Protein AF-A0A5W9ERM5-F1 (afdb_monomer_lite)

pLDDT: mean 88.06, std 10.08, range [50.84, 97.5]

Structure (mmCIF, N/CA/C/O backbone):
data_AF-A0A5W9ERM5-F1
#
_entry.id   AF-A0A5W9ERM5-F1
#
loop_
_atom_site.group_PDB
_atom_site.id
_atom_site.type_symbol
_atom_site.label_atom_id
_atom_site.label_alt_id
_atom_site.label_comp_id
_atom_site.label_asym_id
_atom_site.label_entity_id
_atom_site.label_seq_id
_atom_site.pdbx_PDB_ins_code
_atom_site.Cartn_x
_atom_site.Cartn_y
_atom_site.Cartn_z
_atom_site.occupancy
_atom_site.B_iso_or_equiv
_atom_site.auth_seq_id
_atom_site.auth_comp_id
_atom_site.auth_asym_id
_atom_site.auth_atom_id
_atom_site.pdbx_PDB_model_num
ATOM 1 N N . GLU A 1 1 ? -5.714 2.388 -15.417 1.00 50.84 1 GLU A N 1
ATOM 2 C CA . GLU A 1 1 ? -6.725 2.813 -14.422 1.00 50.84 1 GLU A CA 1
ATOM 3 C C . GLU A 1 1 ? -6.276 4.170 -13.893 1.00 50.84 1 GLU A C 1
ATOM 5 O O . GLU A 1 1 ? -5.077 4.340 -13.741 1.00 50.84 1 GLU A O 1
ATOM 10 N N . THR A 1 2 ? -7.149 5.173 -13.781 1.00 57.91 2 THR A N 1
ATOM 11 C CA . THR A 1 2 ? -6.721 6.543 -13.434 1.00 57.91 2 THR A CA 1
ATOM 12 C C . THR A 1 2 ? -6.504 6.687 -11.927 1.00 57.91 2 THR A C 1
ATOM 14 O O . THR A 1 2 ? -7.293 6.157 -11.145 1.00 57.91 2 THR A O 1
ATOM 17 N N . ASP A 1 3 ? -5.499 7.465 -11.511 1.00 63.19 3 ASP A N 1
ATOM 18 C CA . ASP A 1 3 ? -5.193 7.727 -10.091 1.00 63.19 3 ASP A CA 1
ATOM 19 C C . ASP A 1 3 ? -6.417 8.200 -9.290 1.00 63.19 3 ASP A C 1
ATOM 21 O O . ASP A 1 3 ? -6.598 7.829 -8.134 1.00 63.19 3 ASP A O 1
ATOM 25 N N . ALA A 1 4 ? -7.311 8.967 -9.922 1.00 65.50 4 ALA A N 1
ATOM 26 C CA . ALA A 1 4 ? -8.545 9.451 -9.305 1.00 65.50 4 ALA A CA 1
ATOM 27 C C . ALA A 1 4 ? -9.561 8.331 -9.008 1.00 65.50 4 ALA A C 1
ATOM 29 O O . ALA A 1 4 ? -10.253 8.381 -7.991 1.00 65.50 4 ALA A O 1
ATOM 30 N N . ALA A 1 5 ? -9.657 7.315 -9.873 1.00 67.19 5 ALA A N 1
ATOM 31 C CA . ALA A 1 5 ? -10.534 6.169 -9.640 1.00 67.19 5 ALA A CA 1
ATOM 32 C C . ALA A 1 5 ? -9.998 5.291 -8.501 1.00 67.19 5 ALA A C 1
ATOM 34 O O . ALA A 1 5 ? -10.770 4.804 -7.678 1.00 67.19 5 ALA A O 1
ATOM 35 N N . GLU A 1 6 ? -8.678 5.145 -8.412 1.00 70.19 6 GLU A N 1
ATOM 36 C CA . GLU A 1 6 ? -8.023 4.384 -7.349 1.00 70.19 6 GLU A CA 1
ATOM 37 C C . GLU A 1 6 ? -8.096 5.110 -5.994 1.00 70.19 6 GLU A C 1
ATOM 39 O O . GLU A 1 6 ? -8.390 4.497 -4.968 1.00 70.19 6 GLU A O 1
ATOM 44 N N . GLN A 1 7 ? -7.945 6.439 -5.988 1.00 65.94 7 GLN A N 1
ATOM 45 C CA . GLN A 1 7 ? -8.172 7.273 -4.803 1.00 65.94 7 GLN A CA 1
ATOM 46 C C . GLN A 1 7 ? -9.620 7.206 -4.311 1.00 65.94 7 GLN A C 1
ATOM 48 O O . GLN A 1 7 ? -9.848 7.163 -3.104 1.00 65.94 7 GLN A O 1
ATOM 53 N N . ALA A 1 8 ? -10.599 7.166 -5.219 1.00 72.25 8 ALA A N 1
ATOM 54 C CA . ALA A 1 8 ? -12.005 7.034 -4.845 1.00 72.25 8 ALA A CA 1
ATOM 55 C C . ALA A 1 8 ? -12.299 5.690 -4.158 1.00 72.25 8 ALA A C 1
ATOM 57 O O . ALA A 1 8 ? -13.092 5.653 -3.224 1.00 72.25 8 ALA A O 1
ATOM 58 N N . LYS A 1 9 ? -11.626 4.602 -4.558 1.00 71.56 9 LYS A N 1
ATOM 59 C CA . LYS A 1 9 ? -11.748 3.302 -3.876 1.00 71.56 9 LYS A CA 1
ATOM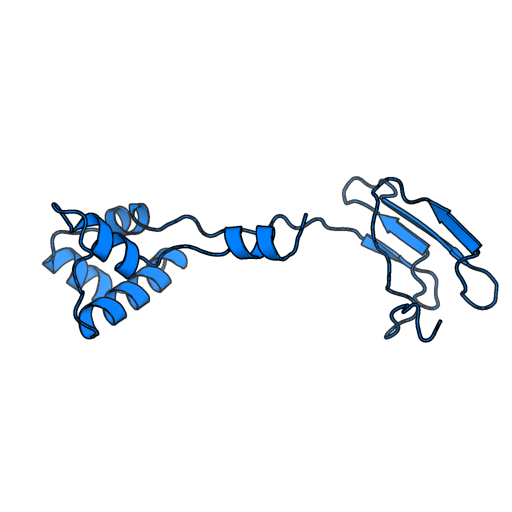 60 C C . LYS A 1 9 ? -11.157 3.318 -2.469 1.00 71.56 9 LYS A C 1
ATOM 62 O O . LYS A 1 9 ? -11.634 2.584 -1.616 1.00 71.56 9 LYS A O 1
ATOM 67 N N . ALA A 1 10 ? -10.133 4.137 -2.223 1.00 71.38 10 ALA A N 1
ATOM 68 C CA . ALA A 1 10 ? -9.503 4.260 -0.909 1.00 71.38 10 ALA A CA 1
ATOM 69 C C . ALA A 1 10 ? -10.357 5.033 0.115 1.00 71.38 10 ALA A C 1
ATOM 71 O O . ALA A 1 10 ? -10.103 4.939 1.320 1.00 71.38 10 ALA A O 1
ATOM 72 N N . GLN A 1 11 ? -11.365 5.782 -0.343 1.00 76.06 11 GLN A N 1
ATOM 73 C CA . GLN A 1 11 ? -12.293 6.486 0.536 1.00 76.06 11 GLN A CA 1
ATOM 74 C C . GLN A 1 11 ? -13.265 5.492 1.177 1.00 76.06 11 GLN A C 1
ATOM 76 O O . GLN A 1 11 ? -13.977 4.765 0.489 1.00 76.06 11 GLN A O 1
ATOM 81 N N . HIS A 1 12 ? -13.303 5.488 2.504 1.00 83.81 12 HIS A N 1
ATOM 82 C CA . HIS A 1 12 ? -14.271 4.753 3.308 1.00 83.81 12 HIS A CA 1
ATOM 83 C C . HIS A 1 12 ? -14.765 5.667 4.426 1.00 83.81 12 HIS A C 1
ATOM 85 O O . HIS A 1 12 ? -14.031 6.548 4.881 1.00 83.81 12 HIS A O 1
ATOM 91 N N . ARG A 1 13 ? -16.016 5.476 4.840 1.00 89.06 13 ARG A N 1
ATOM 92 C CA . ARG A 1 13 ? -16.608 6.205 5.962 1.00 89.06 13 ARG A CA 1
ATOM 93 C C . ARG A 1 13 ? -16.073 5.643 7.272 1.00 89.06 13 ARG A C 1
ATOM 95 O O . ARG A 1 13 ? -15.955 4.424 7.426 1.00 89.06 13 ARG A O 1
ATOM 102 N N . SER A 1 14 ? -15.801 6.526 8.225 1.00 91.25 14 SER A N 1
ATOM 103 C CA . SER A 1 14 ? -15.452 6.118 9.583 1.00 91.25 14 SER A CA 1
ATOM 104 C C . SER A 1 14 ? -16.647 5.479 10.291 1.00 91.25 14 SER A C 1
ATOM 106 O O . SER A 1 14 ? -17.813 5.658 9.916 1.00 91.25 14 SER A O 1
ATOM 108 N N . LEU A 1 15 ? -16.371 4.754 11.372 1.00 91.50 15 LEU A N 1
ATOM 109 C CA . LEU A 1 15 ? -17.393 4.171 12.233 1.00 91.50 15 LEU A CA 1
ATOM 110 C C . LEU A 1 15 ? -18.353 5.245 12.772 1.00 91.50 15 LEU A C 1
ATOM 112 O O . LEU A 1 15 ? -19.563 5.026 12.819 1.00 91.50 15 LEU A O 1
ATOM 116 N N . ALA A 1 16 ? -17.832 6.420 13.138 1.00 92.25 16 ALA A N 1
ATOM 117 C CA . ALA A 1 16 ? -18.646 7.543 13.599 1.00 92.25 16 ALA A CA 1
ATOM 118 C C . ALA A 1 16 ? -19.555 8.091 12.492 1.00 92.25 16 ALA A C 1
ATOM 120 O O . ALA A 1 16 ? -20.742 8.324 12.723 1.00 92.25 16 ALA A O 1
ATOM 121 N N . GLU A 1 17 ? -19.026 8.251 11.280 1.00 90.25 17 GLU A N 1
ATOM 122 C CA . GLU A 1 17 ? -19.800 8.711 10.128 1.00 90.25 17 GLU A CA 1
ATOM 123 C C . GLU A 1 17 ? -20.912 7.726 9.772 1.00 90.25 17 GLU A C 1
ATOM 125 O O . GLU A 1 17 ? -22.055 8.140 9.561 1.00 90.25 17 GLU A O 1
ATOM 130 N N . LYS A 1 18 ? -20.618 6.423 9.777 1.00 90.50 18 LYS A N 1
ATOM 131 C CA . LYS A 1 18 ? -21.613 5.387 9.496 1.00 90.50 18 LYS A CA 1
ATOM 132 C C . LYS A 1 18 ? -22.748 5.401 10.520 1.00 90.50 18 LYS A C 1
ATOM 134 O O . LYS A 1 18 ? -23.913 5.478 10.137 1.00 90.50 18 LYS A O 1
ATOM 139 N N . LEU A 1 19 ? -22.419 5.431 11.813 1.00 88.44 19 LEU A N 1
ATOM 140 C CA . LEU A 1 19 ? -23.425 5.473 12.879 1.00 88.44 19 LEU A CA 1
ATOM 141 C C . LEU A 1 19 ? -24.237 6.777 12.867 1.00 88.44 19 LEU A C 1
ATOM 143 O O . LEU A 1 19 ? -25.436 6.751 13.136 1.00 88.44 19 LEU A O 1
ATOM 147 N N . SER A 1 20 ? -23.620 7.910 12.510 1.00 87.31 20 SER A N 1
ATOM 148 C CA . SER A 1 20 ? -24.334 9.188 12.363 1.00 87.31 20 SER A CA 1
ATOM 149 C C . SER A 1 20 ? -25.401 9.155 11.262 1.00 87.31 20 SER A C 1
ATOM 151 O O . SER A 1 20 ? -26.444 9.800 11.389 1.00 87.31 20 SER A O 1
ATOM 153 N N . GLN A 1 21 ? -25.151 8.400 10.187 1.00 83.75 21 GLN A N 1
ATOM 154 C CA . GLN A 1 21 ? -26.065 8.264 9.053 1.00 83.75 21 GLN A CA 1
ATOM 155 C C . GLN A 1 21 ? -27.158 7.230 9.334 1.00 83.75 21 GLN A C 1
ATOM 157 O O . GLN A 1 21 ? -28.319 7.482 9.029 1.00 83.75 21 GLN A O 1
ATOM 162 N N . GLU A 1 22 ? -26.808 6.097 9.947 1.00 82.00 22 GLU A N 1
ATOM 163 C CA . GLU A 1 22 ? -27.757 5.025 10.284 1.00 82.00 22 GLU A CA 1
ATOM 164 C C . GLU A 1 22 ? -28.721 5.404 11.414 1.00 82.00 22 GLU A C 1
ATOM 166 O O . GLU A 1 22 ? -29.859 4.945 11.429 1.00 82.00 22 GLU A O 1
ATOM 171 N N . GLY A 1 23 ? -28.302 6.273 12.340 1.00 70.75 23 GLY A N 1
ATOM 172 C CA . GLY A 1 23 ? -29.166 6.792 13.405 1.00 70.75 23 GLY A CA 1
ATOM 173 C C . GLY A 1 23 ? -30.239 7.778 12.930 1.00 70.75 23 GLY A C 1
ATOM 174 O O . GLY A 1 23 ? -30.978 8.309 13.757 1.00 70.75 23 GLY A O 1
ATOM 175 N N . SER A 1 24 ? -30.310 8.063 11.627 1.00 68.12 24 SER A N 1
ATOM 176 C CA . SER A 1 24 ? -31.276 8.989 11.050 1.00 68.12 24 SER A CA 1
ATOM 177 C C . SER A 1 24 ? -32.483 8.264 10.460 1.00 68.12 24 SER A C 1
ATOM 179 O O . SER A 1 24 ? -32.383 7.618 9.419 1.00 68.12 24 SER A O 1
ATOM 181 N N . GLU A 1 25 ? -33.647 8.426 11.086 1.00 60.62 25 GLU A N 1
ATOM 182 C CA . GLU A 1 25 ? -34.916 7.900 10.561 1.00 60.62 25 GLU A CA 1
ATOM 183 C C . GLU A 1 25 ? -35.478 8.760 9.403 1.00 60.62 25 GLU A C 1
ATOM 185 O O . GLU A 1 25 ? -36.187 8.241 8.544 1.00 60.62 25 GLU A O 1
ATOM 190 N N . ASP A 1 26 ? -35.091 10.043 9.319 1.00 67.81 26 ASP A N 1
ATOM 191 C CA . ASP A 1 26 ? -35.598 11.028 8.341 1.00 67.81 26 ASP A CA 1
ATOM 192 C C . ASP A 1 26 ? -34.582 11.400 7.233 1.00 67.81 26 ASP A C 1
ATOM 194 O O . ASP A 1 26 ? -34.818 12.301 6.424 1.00 67.81 26 ASP A O 1
ATOM 198 N N . GLY A 1 27 ? -33.420 10.739 7.188 1.00 62.03 27 GLY A N 1
ATOM 199 C CA . GLY A 1 27 ? -32.359 11.001 6.202 1.00 62.03 27 GLY A CA 1
ATOM 200 C C . GLY A 1 27 ? -31.456 12.212 6.500 1.00 62.03 27 GLY A C 1
ATOM 201 O O . GLY A 1 27 ? -30.592 12.546 5.690 1.00 62.03 27 GLY A O 1
ATOM 202 N N . GLN A 1 28 ? -31.610 12.866 7.655 1.00 67.06 28 GLN A N 1
ATOM 203 C CA . GLN A 1 28 ? -30.686 13.883 8.179 1.00 67.06 28 GLN A CA 1
ATOM 204 C C . GLN A 1 28 ? -29.684 13.290 9.179 1.00 67.06 28 GLN A C 1
ATOM 206 O O . GLN A 1 28 ? -30.076 12.864 10.264 1.00 67.06 28 GLN A O 1
ATOM 211 N N . ALA A 1 29 ? -28.391 13.299 8.840 1.00 70.38 29 ALA A N 1
ATOM 212 C CA . ALA A 1 29 ? -27.333 12.749 9.690 1.00 70.38 29 ALA A CA 1
ATOM 213 C C . ALA A 1 29 ? -27.366 13.326 11.119 1.00 70.38 29 ALA A C 1
ATOM 215 O O . ALA A 1 29 ? -27.366 14.547 11.318 1.00 70.38 29 ALA A O 1
ATOM 216 N N . VAL A 1 30 ? -27.358 12.436 12.113 1.00 80.25 30 VAL A N 1
ATOM 217 C CA . VAL A 1 30 ? -27.342 12.798 13.532 1.00 80.25 30 VAL A CA 1
ATOM 218 C C . VAL A 1 30 ? -25.964 13.345 13.888 1.00 80.25 30 VAL A C 1
ATOM 220 O O . VAL A 1 30 ? -24.956 12.661 13.751 1.00 80.25 30 VAL A O 1
ATOM 223 N N . GLN A 1 31 ? -25.901 14.583 14.375 1.00 85.19 31 GLN A N 1
ATOM 224 C CA . GLN A 1 31 ? -24.635 15.186 14.793 1.00 85.19 31 GLN A CA 1
ATOM 225 C C . GLN A 1 31 ? -24.151 14.551 16.103 1.00 85.19 31 GLN A C 1
ATOM 227 O O . GLN A 1 31 ? -24.730 14.778 17.168 1.00 85.19 31 GLN A O 1
ATOM 232 N N . LEU A 1 32 ? -23.080 13.758 16.025 1.00 86.25 32 LEU A N 1
ATOM 233 C CA . LEU A 1 32 ? -22.442 13.161 17.196 1.00 86.25 32 LEU A CA 1
ATOM 234 C C . LEU A 1 32 ? -21.607 14.221 17.942 1.00 86.25 32 LEU A C 1
ATOM 236 O O . LEU A 1 32 ? -20.875 14.985 17.308 1.00 86.25 32 LEU A O 1
ATOM 240 N N . PRO A 1 33 ? -21.670 14.286 19.286 1.00 93.75 33 PRO A N 1
ATOM 241 C CA . PRO A 1 33 ? -20.775 15.140 20.061 1.00 93.75 33 PRO A CA 1
ATOM 242 C C . PRO A 1 33 ? -19.303 14.781 19.822 1.00 93.75 33 PRO A C 1
ATOM 244 O O . PRO A 1 33 ? -18.959 13.603 19.773 1.00 93.75 33 PRO A O 1
ATOM 247 N N . ALA A 1 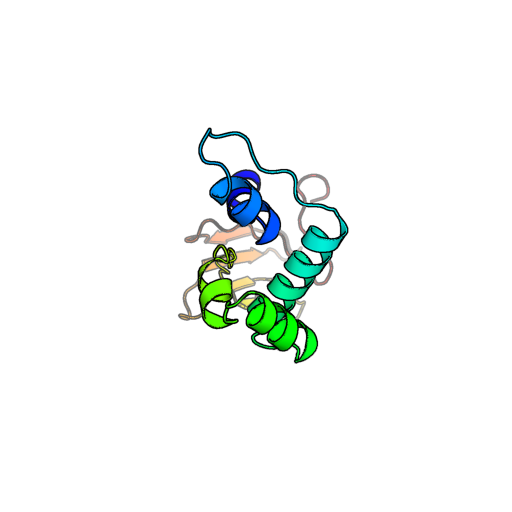34 ? -18.414 15.780 19.792 1.00 91.31 34 ALA A N 1
ATOM 248 C CA . ALA A 1 34 ? -16.990 15.584 19.485 1.00 91.31 34 ALA A CA 1
ATOM 249 C C . ALA A 1 34 ? -16.293 14.532 20.370 1.00 91.31 34 ALA A C 1
ATOM 251 O O . ALA A 1 34 ? -15.446 13.779 19.896 1.00 91.31 34 ALA A O 1
ATOM 252 N N . ALA A 1 35 ? -16.669 14.453 21.650 1.00 92.88 35 ALA A N 1
ATOM 253 C CA . ALA A 1 35 ? -16.135 13.447 22.564 1.00 92.88 35 ALA A CA 1
ATOM 254 C C . ALA A 1 35 ? -16.516 12.016 22.143 1.00 92.88 35 ALA A C 1
ATOM 256 O O . ALA A 1 35 ? -15.680 11.122 22.209 1.00 92.88 35 ALA A O 1
ATOM 257 N N . LEU A 1 36 ? -17.750 11.809 21.671 1.00 92.00 36 LEU A N 1
ATOM 258 C CA . LEU A 1 36 ? -18.216 10.508 21.196 1.00 92.00 36 LEU A CA 1
ATOM 259 C C . LEU A 1 36 ? -17.549 10.134 19.868 1.00 92.00 36 LEU A C 1
ATOM 261 O O . LEU A 1 36 ? -17.129 8.991 19.712 1.00 92.00 36 LEU A O 1
ATOM 265 N N . THR A 1 37 ? -17.383 11.093 18.954 1.00 94.19 37 THR A N 1
ATOM 266 C CA . THR A 1 37 ? -16.635 10.886 17.704 1.00 94.19 37 THR A CA 1
ATOM 267 C C . THR A 1 37 ? -15.214 10.405 17.992 1.00 94.19 37 THR A C 1
ATOM 269 O O . THR A 1 37 ? -14.818 9.358 17.499 1.00 94.19 37 THR A O 1
ATOM 272 N N . ALA A 1 38 ? -14.492 11.075 18.895 1.00 93.69 38 ALA A N 1
ATOM 273 C CA . ALA A 1 38 ? -13.133 10.674 19.261 1.00 93.69 38 ALA A CA 1
ATOM 274 C C . ALA A 1 38 ? -13.060 9.266 19.889 1.00 93.69 38 ALA A C 1
ATOM 276 O O . ALA A 1 38 ? -12.099 8.529 19.663 1.00 93.69 38 ALA A O 1
ATOM 277 N N . MET A 1 39 ? -14.070 8.874 20.677 1.00 95.56 39 MET A N 1
ATOM 278 C CA . MET A 1 39 ? -14.159 7.518 21.231 1.00 95.56 39 MET A CA 1
ATOM 279 C C . MET A 1 39 ? -14.405 6.470 20.142 1.00 95.56 39 MET A C 1
ATOM 281 O O . MET A 1 39 ? -13.787 5.407 20.171 1.00 95.56 39 MET A O 1
ATOM 285 N N . LEU A 1 40 ? -15.275 6.771 19.174 1.00 95.19 40 LEU A N 1
ATOM 286 C CA . LEU A 1 40 ? -15.560 5.894 18.039 1.00 95.19 40 LEU A CA 1
ATOM 287 C C . LEU A 1 40 ? -14.357 5.768 17.098 1.00 95.19 40 LEU A C 1
ATOM 289 O O . LEU A 1 40 ? -14.048 4.651 16.697 1.00 95.19 40 LEU A O 1
ATOM 293 N N . ASP A 1 41 ? -13.630 6.853 16.830 1.00 95.12 41 ASP A N 1
ATOM 294 C CA . ASP A 1 41 ? -12.402 6.830 16.024 1.00 95.12 41 ASP A CA 1
ATOM 295 C C . ASP A 1 41 ? -11.314 5.973 16.693 1.00 95.12 41 ASP A C 1
ATOM 297 O O . ASP A 1 41 ? -10.642 5.158 16.053 1.00 95.12 41 ASP A O 1
ATOM 301 N N . ARG A 1 42 ? -11.164 6.099 18.021 1.00 96.31 42 ARG A N 1
ATOM 302 C CA . ARG A 1 42 ? -10.268 5.232 18.799 1.00 96.31 42 ARG A CA 1
ATOM 303 C C . ARG A 1 42 ? -10.701 3.768 18.707 1.00 96.31 42 ARG A C 1
ATOM 305 O O . ARG A 1 42 ? -9.853 2.909 18.457 1.00 96.31 42 ARG A O 1
ATOM 312 N N . LEU A 1 43 ? -11.987 3.484 18.922 1.00 97.12 43 LEU A N 1
ATOM 313 C CA . LEU A 1 43 ? -12.531 2.129 18.858 1.00 97.12 43 LEU A CA 1
ATOM 314 C C . LEU A 1 43 ? -12.345 1.520 17.463 1.00 97.12 43 LEU A C 1
ATOM 316 O O . LEU A 1 43 ? -11.931 0.370 17.362 1.00 97.12 43 LEU A O 1
ATOM 320 N N . GLU A 1 44 ? -12.590 2.276 16.394 1.00 96.06 44 GLU A N 1
ATOM 321 C CA . GLU A 1 44 ? -12.353 1.834 15.019 1.00 96.06 44 GLU A CA 1
ATOM 322 C C . GLU A 1 44 ? -10.898 1.392 14.820 1.00 96.06 44 GLU A C 1
ATOM 324 O O . GLU A 1 44 ? -10.647 0.276 14.360 1.00 96.06 44 GLU A O 1
ATOM 329 N N . GLY A 1 45 ? -9.928 2.212 15.238 1.00 94.56 45 GLY A N 1
ATOM 330 C CA . GLY A 1 45 ? -8.513 1.852 15.139 1.00 94.56 45 GLY A CA 1
ATOM 331 C C . GLY A 1 45 ? -8.137 0.627 15.982 1.00 94.56 45 GLY A C 1
ATOM 332 O O . GLY A 1 45 ? -7.244 -0.144 15.624 1.00 94.56 45 GLY A O 1
ATOM 333 N N . GLU A 1 46 ? -8.789 0.427 17.123 1.00 97.12 46 GLU A N 1
ATOM 334 C CA . GLU A 1 46 ? -8.624 -0.764 17.959 1.00 97.12 46 GLU A CA 1
ATOM 335 C C . GLU A 1 46 ? -9.219 -2.029 17.309 1.00 97.12 46 GLU A C 1
ATOM 337 O O . GLU A 1 46 ? -8.572 -3.079 17.312 1.00 97.12 46 GLU A O 1
ATOM 342 N N . LEU A 1 47 ? -10.402 -1.925 16.698 1.00 95.69 47 LEU A N 1
ATOM 343 C CA . LEU A 1 47 ? -11.071 -3.015 15.984 1.00 95.69 47 LEU A CA 1
ATOM 344 C C . LEU A 1 47 ? -10.291 -3.434 14.732 1.00 95.69 47 LEU A C 1
ATOM 346 O O . LEU A 1 47 ? -10.046 -4.624 14.541 1.00 95.69 47 LEU A O 1
ATOM 350 N N . ARG A 1 48 ? -9.817 -2.473 13.928 1.00 93.25 48 ARG A N 1
ATOM 351 C CA . ARG A 1 48 ? -9.004 -2.737 12.723 1.00 93.25 48 ARG A CA 1
ATOM 352 C C . ARG A 1 48 ? -7.695 -3.464 13.040 1.00 93.25 48 ARG A C 1
ATOM 354 O O . ARG A 1 48 ? -7.244 -4.306 12.271 1.00 93.25 48 ARG A O 1
ATOM 361 N N . ARG A 1 49 ? -7.099 -3.187 14.205 1.00 94.62 49 ARG A N 1
ATOM 362 C CA . ARG A 1 49 ? -5.890 -3.875 14.695 1.00 94.62 49 ARG A CA 1
ATOM 363 C C . ARG A 1 49 ? -6.183 -5.182 15.431 1.00 94.62 49 ARG A C 1
ATOM 365 O O . ARG A 1 49 ? -5.244 -5.831 15.885 1.00 94.62 49 ARG A O 1
ATOM 372 N N . ASN A 1 50 ? -7.456 -5.552 15.571 1.00 94.31 50 ASN A N 1
ATOM 373 C CA . ASN A 1 50 ? -7.905 -6.689 16.370 1.00 94.31 50 ASN A CA 1
ATOM 374 C C . ASN A 1 50 ? -7.356 -6.652 17.817 1.00 94.31 50 ASN A C 1
ATOM 376 O O . ASN A 1 50 ? -6.931 -7.665 18.372 1.00 94.31 50 ASN A O 1
ATOM 380 N N . ALA A 1 51 ? -7.316 -5.455 18.412 1.00 96.31 51 ALA A N 1
ATOM 381 C CA . ALA A 1 51 ? -6.681 -5.174 19.700 1.00 96.31 51 ALA A CA 1
ATOM 382 C C . ALA A 1 51 ? -7.523 -4.189 20.534 1.00 96.31 51 ALA A C 1
ATOM 384 O O . ALA A 1 51 ? -7.067 -3.104 20.895 1.00 96.31 51 ALA A O 1
ATOM 385 N N . VAL A 1 52 ? -8.774 -4.565 20.818 1.00 97.06 52 VAL A N 1
ATOM 386 C CA . VAL A 1 52 ? -9.720 -3.739 21.590 1.00 97.06 52 VAL A CA 1
ATOM 387 C C . VAL A 1 52 ? -9.307 -3.636 23.049 1.00 97.06 52 VAL A C 1
ATOM 389 O O . VAL A 1 52 ? -9.138 -4.653 23.722 1.00 97.06 52 VAL A O 1
ATOM 392 N N . SER A 1 53 ? -9.154 -2.401 23.529 1.00 97.38 53 SER A N 1
ATOM 393 C CA . SER A 1 53 ? -8.735 -2.125 24.900 1.00 97.38 53 SER A CA 1
ATOM 394 C C . SER A 1 53 ? -9.830 -2.476 25.912 1.00 97.38 53 SER A C 1
ATOM 396 O O . SER A 1 53 ? -11.021 -2.459 25.601 1.00 97.38 53 SER A O 1
ATOM 398 N N . GLU A 1 54 ? -9.438 -2.776 27.152 1.00 97.12 54 GLU A N 1
ATOM 399 C CA . GLU A 1 54 ? -10.392 -3.066 28.236 1.00 97.12 54 GLU A CA 1
ATOM 400 C C . GLU A 1 54 ? -11.305 -1.870 28.543 1.00 97.12 54 GLU A C 1
ATOM 402 O O . GLU A 1 54 ? -12.481 -2.051 28.842 1.00 97.12 54 GLU A O 1
ATOM 407 N N . GLU A 1 55 ? -10.797 -0.643 28.395 1.00 96.56 55 GLU A N 1
ATOM 408 C CA . GLU A 1 55 ? -11.593 0.584 28.503 1.00 96.56 55 GLU A CA 1
ATOM 409 C C . GLU A 1 55 ? -12.720 0.610 27.461 1.00 96.56 55 GLU A C 1
ATOM 411 O O . GLU A 1 55 ? -13.888 0.778 27.813 1.00 96.56 55 GLU A O 1
ATOM 416 N N . SER A 1 56 ? -12.387 0.365 26.191 1.00 96.19 56 SER A N 1
ATOM 417 C CA . SER A 1 56 ? -13.364 0.292 25.102 1.00 96.19 56 SER A CA 1
ATOM 418 C C . SER A 1 56 ? -14.352 -0.861 25.294 1.00 96.19 56 SER A C 1
ATOM 420 O O . SER A 1 56 ? -15.542 -0.695 25.038 1.00 96.19 56 SER A O 1
ATOM 422 N N . ARG A 1 57 ? -13.899 -2.019 25.794 1.00 96.81 57 ARG A N 1
ATOM 423 C CA . ARG A 1 57 ? -14.776 -3.161 26.114 1.00 96.81 57 ARG A CA 1
ATOM 424 C C . ARG A 1 57 ? -15.763 -2.831 27.226 1.00 96.81 57 ARG A C 1
ATOM 426 O O . ARG A 1 57 ? -16.943 -3.136 27.088 1.00 96.81 57 ARG A O 1
ATOM 433 N N . ALA A 1 58 ? -15.303 -2.202 28.306 1.00 97.06 58 ALA A N 1
ATOM 434 C CA . ALA A 1 58 ? -16.159 -1.794 29.415 1.00 97.06 58 ALA A CA 1
ATOM 435 C C . ALA A 1 58 ? -17.177 -0.734 28.977 1.00 97.06 58 ALA A C 1
ATOM 437 O O . ALA A 1 58 ? -18.348 -0.815 29.348 1.00 97.06 58 ALA A O 1
ATOM 438 N N . TRP A 1 59 ? -16.751 0.224 28.149 1.00 95.62 59 TRP A N 1
ATOM 439 C CA . TRP A 1 59 ? -17.639 1.222 27.563 1.00 95.62 59 TRP A CA 1
ATOM 440 C C . TRP A 1 59 ? -18.716 0.579 26.676 1.00 95.62 59 TRP A C 1
ATOM 442 O O . TRP A 1 59 ? -19.901 0.822 26.896 1.00 95.62 59 TRP A O 1
ATOM 452 N N . LEU A 1 60 ? -18.328 -0.312 25.754 1.00 96.38 60 LEU A N 1
ATOM 453 C CA . LEU A 1 60 ? -19.268 -1.051 24.905 1.00 96.38 60 LEU A CA 1
ATOM 454 C C . LEU A 1 60 ? -20.240 -1.901 25.726 1.00 96.38 60 LEU A C 1
ATOM 456 O O . LEU A 1 60 ? -21.444 -1.848 25.485 1.00 96.38 60 LEU A O 1
ATOM 460 N N . ALA A 1 61 ? -19.749 -2.617 26.741 1.00 96.06 61 ALA A N 1
ATOM 461 C CA . ALA A 1 61 ? -20.589 -3.404 27.638 1.00 96.06 61 ALA A CA 1
ATOM 462 C C . ALA A 1 61 ? -21.594 -2.525 28.400 1.00 96.06 61 ALA A C 1
ATOM 464 O O . ALA A 1 61 ? -22.754 -2.909 28.548 1.00 96.06 61 ALA A O 1
ATOM 465 N N . GLY A 1 62 ? -21.183 -1.323 28.823 1.00 95.25 62 GLY A N 1
ATOM 466 C CA . GLY A 1 62 ? -22.072 -0.317 29.413 1.00 95.25 62 GLY A CA 1
ATOM 467 C C . GLY A 1 62 ? -23.169 0.163 28.456 1.00 95.25 62 GLY A C 1
ATOM 468 O O . GLY A 1 62 ? -24.261 0.508 28.900 1.00 95.25 62 GLY A O 1
ATOM 469 N N . CYS A 1 63 ? -22.907 0.122 27.149 1.00 92.44 63 CYS A N 1
ATOM 470 C CA . CYS A 1 63 ? -23.881 0.390 26.091 1.00 92.44 63 CYS A CA 1
ATOM 471 C C . CYS A 1 63 ? -24.665 -0.859 25.635 1.00 92.44 63 CYS A C 1
ATOM 473 O O . CYS A 1 63 ? -25.533 -0.738 24.775 1.00 92.44 63 CYS A O 1
ATOM 475 N N . GLY A 1 64 ? -24.383 -2.050 26.178 1.00 95.44 64 GLY A N 1
ATOM 476 C CA . GLY A 1 64 ? -24.995 -3.312 25.739 1.00 95.44 64 GLY A CA 1
ATOM 477 C C . GLY A 1 64 ? -24.497 -3.817 24.378 1.00 95.44 64 GLY A C 1
ATOM 478 O O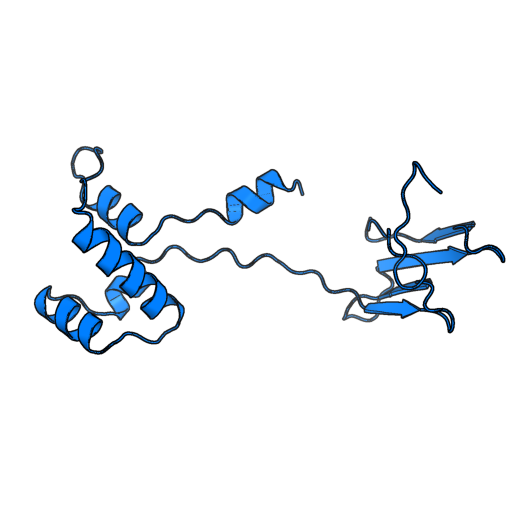 . GLY A 1 64 ? -25.183 -4.606 23.731 1.00 95.44 64 GLY A O 1
ATOM 479 N N . LEU A 1 65 ? -23.323 -3.359 23.941 1.00 95.19 65 LEU A N 1
ATOM 480 C CA . LEU A 1 65 ? -22.696 -3.696 22.665 1.00 95.19 65 LEU A CA 1
ATOM 481 C C . LEU A 1 65 ? -21.472 -4.594 22.870 1.00 95.19 65 LEU A C 1
ATOM 483 O O . LEU A 1 65 ? -20.831 -4.591 23.922 1.00 95.19 65 LEU A O 1
ATOM 487 N N . THR A 1 66 ? -21.121 -5.341 21.828 1.00 95.62 66 THR A N 1
ATOM 488 C CA . THR A 1 66 ? -19.912 -6.175 21.778 1.00 95.62 66 THR A CA 1
ATOM 489 C C . THR A 1 66 ? -18.931 -5.657 20.723 1.00 95.62 66 THR A C 1
ATOM 491 O O . THR A 1 66 ? -19.362 -5.074 19.721 1.00 95.62 66 THR A O 1
ATOM 494 N N . PRO A 1 67 ? -17.614 -5.873 20.899 1.00 95.31 67 PRO A N 1
ATOM 495 C CA . PRO A 1 67 ? -16.625 -5.558 19.872 1.00 95.31 67 PRO A CA 1
ATOM 496 C C . PRO A 1 67 ? -16.942 -6.194 18.517 1.00 95.31 67 PRO A C 1
ATOM 498 O O . PRO A 1 67 ? -16.775 -5.551 17.489 1.00 95.31 67 PRO A O 1
ATOM 501 N N . GLU A 1 68 ? -17.447 -7.426 18.506 1.00 94.19 68 GLU A N 1
ATOM 502 C CA . GLU A 1 68 ? -17.780 -8.167 17.291 1.00 94.19 68 GLU A CA 1
ATOM 503 C C . GLU A 1 68 ? -18.941 -7.517 16.525 1.00 94.19 68 GLU A C 1
ATOM 505 O O . GLU A 1 68 ? -18.887 -7.403 15.300 1.00 94.19 68 GLU A O 1
ATOM 510 N N . GLN A 1 69 ? -19.967 -7.031 17.234 1.00 93.75 69 GLN A N 1
ATOM 511 C CA . GLN A 1 69 ? -21.052 -6.258 16.619 1.00 93.75 69 GLN A CA 1
ATOM 512 C C . GLN A 1 69 ? -20.531 -4.960 15.998 1.00 93.75 69 GLN A C 1
ATOM 514 O O . GLN A 1 69 ? -20.915 -4.626 14.880 1.00 93.75 69 GLN A O 1
ATOM 519 N N . MET A 1 70 ? -19.635 -4.253 16.694 1.00 94.56 70 MET A N 1
ATOM 520 C CA . MET A 1 70 ? -19.038 -3.016 16.183 1.00 94.56 70 MET A CA 1
ATOM 521 C C . MET A 1 70 ? -18.085 -3.274 15.012 1.00 94.56 70 MET A C 1
ATOM 523 O O . MET A 1 70 ? -18.070 -2.501 14.059 1.00 94.56 70 MET A O 1
ATOM 527 N N . ALA A 1 71 ? -17.340 -4.382 15.025 1.00 93.56 71 ALA A N 1
ATOM 528 C CA . ALA A 1 71 ? -16.497 -4.799 13.907 1.00 93.56 71 ALA A CA 1
ATOM 529 C C . ALA A 1 71 ? -17.327 -5.041 12.639 1.00 93.56 71 ALA A C 1
ATOM 531 O O . ALA A 1 71 ? -16.917 -4.639 11.554 1.00 93.56 71 ALA A O 1
ATOM 532 N N . GLY A 1 72 ? -18.522 -5.627 12.779 1.00 91.75 72 GLY A N 1
ATOM 533 C CA . GLY A 1 72 ? -19.472 -5.794 11.675 1.00 91.75 72 GLY A CA 1
ATOM 534 C C . GLY A 1 72 ? -19.995 -4.477 11.090 1.00 91.75 72 GLY A C 1
ATOM 535 O O . GLY A 1 72 ? -20.537 -4.478 9.985 1.00 91.75 72 GLY A O 1
ATOM 536 N N . GLN A 1 73 ? -19.822 -3.354 11.798 1.00 91.12 73 GLN A N 1
ATOM 537 C CA . GLN A 1 73 ? -20.173 -2.031 11.294 1.00 91.12 73 GLN A CA 1
ATOM 538 C C . GLN A 1 73 ? -19.053 -1.364 10.498 1.00 91.12 73 GLN A C 1
ATOM 540 O O . GLN A 1 73 ? -19.343 -0.427 9.760 1.00 91.12 73 GLN A O 1
ATOM 545 N N . LEU A 1 74 ? -17.809 -1.832 10.580 1.00 92.25 74 LEU A N 1
ATOM 546 C CA . LEU A 1 74 ? -16.712 -1.220 9.837 1.00 92.25 74 LEU A CA 1
ATOM 547 C C . LEU A 1 74 ? -16.895 -1.387 8.330 1.00 92.25 74 LEU A C 1
ATOM 549 O O . LEU A 1 74 ? -17.221 -2.470 7.840 1.00 92.25 74 LEU A O 1
ATOM 553 N N . GLU A 1 75 ? -16.639 -0.314 7.587 1.00 89.81 75 GLU A N 1
ATOM 554 C CA . GLU A 1 75 ? -16.487 -0.434 6.144 1.00 89.81 75 GLU A CA 1
ATOM 555 C C . GLU A 1 75 ? -15.175 -1.155 5.817 1.00 89.81 75 GLU A C 1
ATOM 557 O O . GLU A 1 75 ? -14.142 -0.881 6.451 1.00 89.81 75 GLU A O 1
ATOM 562 N N . PRO A 1 76 ? -15.199 -2.088 4.844 1.00 84.19 76 PRO A N 1
ATOM 563 C CA . PRO A 1 76 ? -14.004 -2.803 4.440 1.00 84.19 76 PRO A CA 1
ATOM 564 C C . PRO A 1 76 ? -12.965 -1.807 3.932 1.00 84.19 76 PRO A C 1
ATOM 566 O O . PRO A 1 76 ? -13.248 -0.953 3.095 1.00 84.19 76 PRO A O 1
ATOM 569 N N . GLU A 1 77 ? -11.746 -1.934 4.444 1.00 81.25 77 GLU A N 1
ATOM 570 C CA . GLU A 1 77 ? -10.626 -1.136 3.968 1.00 81.25 77 GLU A CA 1
ATOM 571 C C . GLU A 1 77 ? -10.267 -1.563 2.545 1.00 81.25 77 GLU A C 1
ATOM 573 O O . GLU A 1 77 ? -10.094 -2.755 2.259 1.00 81.25 77 GLU A O 1
ATOM 578 N N . TYR A 1 78 ? -10.123 -0.590 1.648 1.00 79.62 78 TYR A N 1
ATOM 579 C CA . TYR A 1 78 ? -9.592 -0.874 0.328 1.00 79.62 78 TYR A CA 1
ATOM 580 C C . TYR A 1 78 ? -8.140 -1.320 0.450 1.00 79.62 78 TYR A C 1
ATOM 582 O O . TYR A 1 78 ? -7.249 -0.540 0.784 1.00 79.62 78 TYR A O 1
ATOM 590 N N . THR A 1 79 ? -7.902 -2.596 0.161 1.00 75.81 79 THR A N 1
ATOM 591 C CA . THR A 1 79 ? -6.549 -3.106 -0.015 1.00 75.81 79 THR A CA 1
ATOM 592 C C . THR A 1 79 ? -6.197 -2.952 -1.491 1.00 75.81 79 THR A C 1
ATOM 594 O O . THR A 1 79 ? -6.761 -3.686 -2.309 1.00 75.81 79 THR A O 1
ATOM 597 N N . PRO A 1 80 ? -5.299 -2.020 -1.864 1.00 77.12 80 PRO A N 1
ATOM 598 C CA . PRO A 1 80 ? -4.941 -1.834 -3.260 1.00 77.12 80 PRO A CA 1
ATOM 599 C C . PRO A 1 80 ? -4.332 -3.119 -3.809 1.00 77.12 80 PRO A C 1
ATOM 601 O O . PRO A 1 80 ? -3.484 -3.751 -3.163 1.00 77.12 80 PRO A O 1
ATOM 604 N N . GLN A 1 81 ? -4.754 -3.506 -5.010 1.00 79.81 81 GLN A N 1
ATOM 605 C CA . GLN A 1 81 ? -4.147 -4.637 -5.695 1.00 79.81 81 GLN A CA 1
ATOM 606 C C . GLN A 1 81 ? -2.725 -4.252 -6.096 1.00 79.81 81 GLN A C 1
ATOM 608 O O . GLN A 1 81 ? -2.500 -3.308 -6.847 1.00 79.81 81 GLN A O 1
ATOM 613 N N . ARG A 1 82 ? -1.740 -4.982 -5.572 1.00 82.50 82 ARG A N 1
ATOM 614 C CA . ARG A 1 82 ? -0.331 -4.759 -5.896 1.00 82.50 82 ARG A CA 1
ATOM 615 C C . ARG A 1 82 ? 0.097 -5.772 -6.940 1.00 82.50 82 ARG A C 1
ATOM 617 O O . ARG A 1 82 ? 0.033 -6.975 -6.693 1.00 82.50 82 ARG A O 1
ATOM 624 N N . LYS A 1 83 ? 0.580 -5.291 -8.083 1.00 86.44 83 LYS A N 1
ATOM 625 C CA . LYS A 1 83 ? 1.252 -6.131 -9.075 1.00 86.44 83 LYS A CA 1
ATOM 626 C C . LYS A 1 83 ? 2.754 -6.090 -8.807 1.00 86.44 83 LYS A C 1
ATOM 628 O O . LYS A 1 83 ? 3.357 -5.022 -8.818 1.00 86.44 83 LYS A O 1
ATOM 633 N N . ILE A 1 84 ? 3.345 -7.248 -8.527 1.00 91.31 84 ILE A N 1
ATOM 634 C CA . ILE A 1 84 ? 4.782 -7.371 -8.265 1.00 91.31 84 ILE A CA 1
ATOM 635 C C . ILE A 1 84 ? 5.476 -7.752 -9.569 1.00 91.31 84 ILE A C 1
ATOM 637 O O . ILE A 1 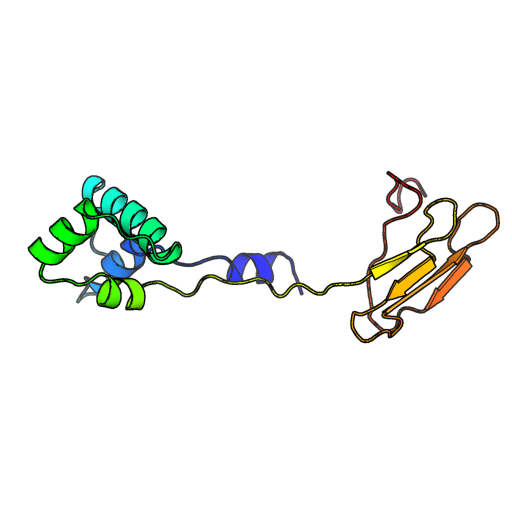84 ? 5.047 -8.683 -10.244 1.00 91.31 84 ILE A O 1
ATOM 641 N N . HIS A 1 85 ? 6.568 -7.063 -9.883 1.00 94.31 85 HIS A N 1
ATOM 642 C CA . HIS A 1 85 ? 7.514 -7.477 -10.911 1.00 94.31 85 HIS A CA 1
ATOM 643 C C . HIS A 1 85 ? 8.923 -7.469 -10.321 1.00 94.31 85 HIS A C 1
ATOM 645 O O . HIS A 1 85 ? 9.246 -6.639 -9.470 1.00 94.31 85 HIS A O 1
ATOM 651 N N . LEU A 1 86 ? 9.752 -8.404 -10.767 1.00 95.44 86 LEU A N 1
ATOM 652 C CA . LEU A 1 86 ? 11.144 -8.533 -10.365 1.00 95.44 86 LEU A CA 1
ATOM 653 C C . LEU A 1 86 ? 12.033 -7.941 -11.453 1.00 95.44 86 LEU A C 1
ATOM 655 O O . LEU A 1 86 ? 11.923 -8.316 -12.620 1.00 95.44 86 LEU A O 1
ATOM 659 N N . TYR A 1 87 ? 12.925 -7.038 -11.060 1.00 95.19 87 TYR A N 1
ATOM 660 C CA . TYR A 1 87 ? 13.920 -6.480 -11.964 1.00 95.19 87 TYR A CA 1
ATOM 661 C C . TYR A 1 87 ? 15.025 -7.498 -12.242 1.00 95.19 87 TYR A C 1
ATOM 663 O O . TYR A 1 87 ? 15.663 -8.014 -11.323 1.00 95.19 87 TYR A O 1
ATOM 671 N N . HIS A 1 88 ? 15.278 -7.742 -13.523 1.00 96.00 88 HIS A N 1
ATOM 672 C CA . HIS A 1 88 ? 16.507 -8.354 -13.997 1.00 96.00 88 HIS A CA 1
ATOM 673 C C . HIS A 1 88 ? 17.417 -7.250 -14.533 1.00 96.00 88 HIS A C 1
ATOM 675 O O . HIS A 1 88 ? 17.108 -6.640 -15.558 1.00 96.00 88 HIS A O 1
ATOM 681 N N . CYS A 1 89 ? 18.516 -6.986 -13.827 1.00 94.75 89 CYS A N 1
ATOM 682 C CA . CYS A 1 89 ? 19.477 -5.948 -14.189 1.00 94.75 89 CYS A CA 1
ATOM 683 C C . CYS A 1 89 ? 20.819 -6.540 -14.626 1.00 94.75 89 CYS A C 1
ATOM 685 O O . CYS A 1 89 ? 21.196 -7.633 -14.198 1.00 94.75 89 CYS A O 1
ATOM 687 N N . ASP A 1 90 ? 21.562 -5.779 -15.430 1.00 92.44 90 ASP A N 1
ATOM 688 C CA . ASP A 1 90 ? 22.973 -6.059 -15.704 1.00 92.44 90 ASP A CA 1
ATOM 689 C C . ASP A 1 90 ? 23.887 -5.679 -14.514 1.00 92.44 90 ASP A C 1
ATOM 691 O O . ASP A 1 90 ? 23.434 -5.166 -13.486 1.00 92.44 90 ASP A O 1
ATOM 695 N N . GLN A 1 91 ? 25.205 -5.885 -14.651 1.00 91.62 91 GLN A N 1
ATOM 696 C CA . GLN A 1 91 ? 26.168 -5.545 -13.591 1.00 91.62 91 GLN A CA 1
ATOM 697 C C . GLN A 1 91 ? 26.275 -4.045 -13.253 1.00 91.62 91 GLN A C 1
ATOM 699 O O . GLN A 1 91 ? 26.847 -3.699 -12.221 1.00 91.62 91 GLN A O 1
ATOM 704 N N . ARG A 1 92 ? 25.771 -3.148 -14.110 1.00 90.19 92 ARG A N 1
ATOM 705 C CA . ARG A 1 92 ? 25.735 -1.694 -13.869 1.00 90.19 92 ARG A CA 1
ATOM 706 C C . ARG A 1 92 ? 24.471 -1.286 -13.110 1.00 90.19 92 ARG A C 1
ATOM 708 O O . ARG A 1 92 ? 24.361 -0.139 -12.683 1.00 90.19 92 ARG A O 1
ATOM 715 N N . GLY A 1 93 ? 23.528 -2.214 -12.946 1.00 90.88 93 GLY A N 1
ATOM 716 C CA . GLY A 1 93 ? 22.207 -1.954 -12.394 1.00 90.88 93 GLY A CA 1
ATOM 717 C C . GLY A 1 93 ? 21.197 -1.474 -13.435 1.00 90.88 93 GLY A C 1
ATOM 718 O O . GLY A 1 93 ? 20.134 -1.015 -13.033 1.00 90.88 93 GLY A O 1
ATOM 719 N N . LEU A 1 94 ? 21.495 -1.579 -14.738 1.00 92.50 94 LEU A N 1
ATOM 720 C CA . LEU A 1 94 ? 20.567 -1.196 -15.803 1.00 92.50 94 LEU A CA 1
ATOM 721 C C . LEU A 1 94 ? 19.434 -2.237 -15.923 1.00 92.50 94 LEU A C 1
ATOM 723 O O . LEU A 1 94 ? 19.742 -3.418 -16.112 1.00 92.50 94 LEU A O 1
ATOM 727 N N . PRO A 1 95 ? 18.150 -1.841 -15.830 1.00 94.88 95 PRO A N 1
ATOM 728 C CA . PRO A 1 95 ? 17.004 -2.734 -15.994 1.00 94.88 95 PRO A CA 1
ATOM 729 C C . PRO A 1 95 ? 16.922 -3.327 -17.399 1.00 94.88 95 PRO A C 1
ATOM 731 O O . PRO A 1 95 ? 16.604 -2.617 -18.338 1.00 94.88 95 PRO A O 1
ATOM 734 N N . LEU A 1 96 ? 17.147 -4.631 -17.554 1.00 95.62 96 LEU A N 1
ATOM 735 C CA . LEU A 1 96 ? 17.001 -5.314 -18.845 1.00 95.62 96 LEU A CA 1
ATOM 736 C C . LEU A 1 96 ? 15.619 -5.951 -19.011 1.00 95.62 96 LEU A C 1
ATOM 738 O O . LEU A 1 96 ? 15.115 -6.055 -20.124 1.00 95.62 96 LEU A O 1
ATOM 742 N N . ALA A 1 97 ? 14.995 -6.404 -17.921 1.00 96.75 97 ALA A N 1
ATOM 743 C CA . ALA A 1 97 ? 13.652 -6.975 -17.967 1.00 96.75 97 ALA A CA 1
ATOM 744 C C . ALA A 1 97 ? 12.899 -6.843 -16.637 1.00 96.75 97 ALA A C 1
ATOM 746 O O . ALA A 1 97 ? 13.501 -6.780 -15.564 1.00 96.75 97 ALA A O 1
ATOM 747 N N . LEU A 1 98 ? 11.569 -6.879 -16.726 1.00 97.06 98 LEU A N 1
ATOM 748 C CA . LEU A 1 98 ? 10.654 -7.104 -15.614 1.00 97.06 98 LEU A CA 1
ATOM 749 C C . LEU A 1 98 ? 10.034 -8.491 -15.743 1.00 97.06 98 LEU A C 1
ATOM 751 O O . LEU A 1 98 ? 9.407 -8.818 -16.753 1.00 97.06 98 LEU A O 1
ATOM 755 N N . ILE A 1 99 ? 10.188 -9.292 -14.695 1.00 97.25 99 ILE A N 1
ATOM 756 C CA . ILE A 1 99 ? 9.712 -10.673 -14.642 1.00 97.25 99 ILE A CA 1
ATOM 757 C C . ILE A 1 99 ? 8.542 -10.770 -13.663 1.00 97.25 99 ILE A C 1
ATOM 759 O O . ILE A 1 99 ? 8.606 -10.241 -12.552 1.00 97.25 99 ILE A O 1
ATOM 763 N N . THR A 1 100 ? 7.457 -11.428 -14.063 1.00 95.25 100 THR A N 1
ATOM 764 C CA . THR A 1 100 ? 6.341 -11.721 -13.154 1.00 95.25 100 THR A CA 1
ATOM 765 C C . THR A 1 100 ? 6.731 -12.809 -12.143 1.00 95.25 100 THR A C 1
ATOM 767 O O . THR A 1 100 ? 7.660 -13.578 -12.394 1.00 95.25 100 THR A O 1
ATOM 770 N N . PRO A 1 101 ? 6.009 -12.955 -11.018 1.00 94.62 101 PRO A N 1
ATOM 771 C CA . PRO A 1 101 ? 6.222 -14.066 -10.086 1.00 94.62 101 PRO A CA 1
ATOM 772 C C . PRO A 1 101 ? 6.100 -15.454 -10.737 1.00 94.62 101 PRO A C 1
ATOM 774 O O . PRO A 1 101 ? 6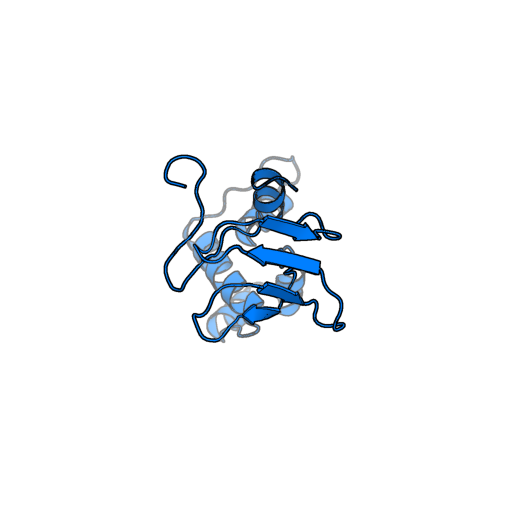.756 -16.392 -10.296 1.00 94.62 101 PRO A O 1
ATOM 777 N N . ASP A 1 102 ? 5.331 -15.563 -11.825 1.00 95.00 102 ASP A N 1
ATOM 778 C CA . ASP A 1 102 ? 5.166 -16.786 -12.624 1.00 95.00 102 ASP A CA 1
ATOM 779 C C . ASP A 1 102 ? 6.303 -17.014 -13.640 1.00 95.00 102 ASP A C 1
ATOM 781 O O . ASP A 1 102 ? 6.193 -17.853 -14.533 1.00 95.00 102 ASP A O 1
ATOM 785 N N . ASN A 1 103 ? 7.404 -16.265 -13.520 1.00 93.44 103 ASN A N 1
ATOM 786 C CA . ASN A 1 103 ? 8.589 -16.363 -14.370 1.00 93.44 103 ASN A CA 1
ATOM 787 C C . ASN A 1 103 ? 8.321 -16.067 -15.861 1.00 93.44 103 ASN A C 1
ATOM 789 O O . ASN A 1 103 ? 8.963 -16.632 -16.747 1.00 93.44 103 ASN A O 1
ATOM 793 N N . THR A 1 104 ? 7.376 -15.166 -16.145 1.00 96.19 104 THR A N 1
ATOM 794 C CA . THR A 1 104 ? 7.117 -14.660 -17.505 1.00 96.19 104 THR A CA 1
ATOM 795 C C . THR A 1 104 ? 7.684 -13.255 -17.677 1.00 96.19 104 THR A C 1
ATOM 797 O O . THR A 1 104 ? 7.763 -12.493 -16.713 1.00 96.19 104 THR A O 1
ATOM 800 N N . VAL A 1 105 ? 8.087 -12.901 -18.899 1.00 96.62 105 VAL A N 1
ATOM 801 C CA . VAL A 1 105 ? 8.565 -11.550 -19.217 1.00 96.62 105 VAL A CA 1
ATOM 802 C C . VAL A 1 105 ? 7.358 -10.626 -19.351 1.00 96.62 105 VAL A C 1
ATOM 804 O O . VAL A 1 105 ? 6.534 -10.808 -20.241 1.00 96.62 105 VAL A O 1
ATOM 807 N N . ALA A 1 106 ? 7.249 -9.647 -18.455 1.00 96.94 106 ALA A N 1
ATOM 808 C CA . ALA A 1 106 ? 6.231 -8.602 -18.533 1.00 96.94 106 ALA A CA 1
ATOM 809 C C . ALA A 1 106 ? 6.712 -7.401 -19.357 1.00 96.94 106 ALA A C 1
ATOM 811 O O . ALA A 1 106 ? 5.906 -6.724 -19.987 1.00 96.94 106 ALA A O 1
ATOM 812 N N . TRP A 1 107 ? 8.021 -7.156 -19.338 1.00 97.50 107 TRP A N 1
ATOM 813 C CA . TRP A 1 107 ? 8.686 -6.094 -20.084 1.00 97.50 107 TRP A CA 1
ATOM 814 C C . TRP A 1 107 ? 10.161 -6.458 -20.294 1.00 97.50 107 TRP A C 1
ATOM 816 O O . TRP A 1 107 ? 10.771 -7.072 -19.412 1.00 97.50 107 TRP A O 1
ATOM 826 N N . ARG A 1 108 ? 10.746 -6.074 -21.428 1.00 97.06 108 ARG A N 1
ATOM 827 C CA . ARG A 1 108 ? 12.177 -6.197 -21.722 1.00 97.06 108 ARG A CA 1
ATOM 828 C C . ARG A 1 108 ? 12.652 -5.019 -22.561 1.00 97.06 108 ARG A C 1
ATOM 830 O O . ARG A 1 108 ? 12.020 -4.681 -23.555 1.00 97.06 108 ARG A O 1
ATOM 837 N N . GLY A 1 109 ? 13.794 -4.463 -22.175 1.00 95.38 109 GLY A N 1
ATOM 838 C CA . GLY A 1 109 ? 14.482 -3.407 -22.900 1.00 95.38 109 GLY A CA 1
ATOM 839 C C . GLY A 1 109 ? 15.831 -3.885 -23.415 1.00 95.38 109 GLY A C 1
ATOM 840 O O . GLY A 1 109 ? 16.596 -4.537 -22.702 1.00 95.38 109 GLY A O 1
ATOM 841 N N . GLU A 1 110 ? 16.123 -3.538 -24.659 1.00 94.50 110 GLU A N 1
ATOM 842 C CA . GLU A 1 110 ? 17.451 -3.634 -25.246 1.00 94.50 110 GLU A CA 1
ATOM 843 C C . GLU A 1 110 ? 18.059 -2.240 -25.291 1.00 94.50 110 GLU A C 1
ATOM 845 O O . GLU A 1 110 ? 17.372 -1.263 -25.589 1.00 94.50 110 GLU A O 1
ATOM 850 N N . TYR A 1 111 ? 19.346 -2.148 -24.967 1.00 91.00 111 TYR A N 1
ATOM 851 C CA . TYR A 1 111 ? 20.044 -0.877 -24.852 1.00 91.00 111 TYR A CA 1
ATOM 852 C C . TYR A 1 111 ? 21.283 -0.863 -25.732 1.00 91.00 111 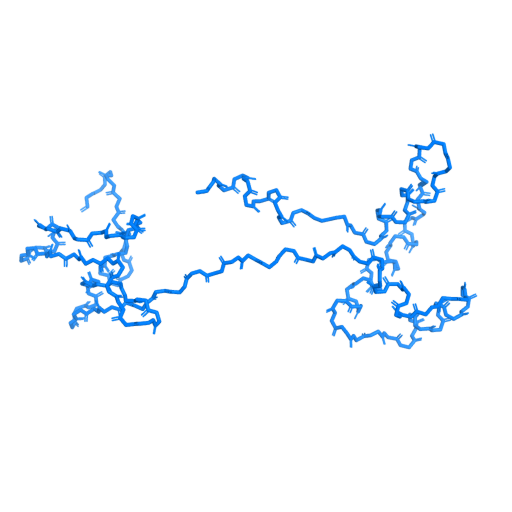TYR A C 1
ATOM 854 O O . TYR A 1 111 ? 21.969 -1.880 -25.872 1.00 91.00 111 TYR A O 1
ATOM 862 N N . ASP A 1 112 ? 21.581 0.297 -26.306 1.00 89.56 112 ASP A N 1
ATOM 863 C CA . ASP A 1 112 ? 22.850 0.532 -26.982 1.00 89.56 112 ASP A CA 1
ATOM 864 C C . ASP A 1 112 ? 24.015 0.701 -25.982 1.00 89.56 112 ASP A C 1
ATOM 866 O O . ASP A 1 112 ? 23.859 0.638 -24.756 1.00 89.56 112 ASP A O 1
ATOM 870 N N . GLU A 1 113 ? 25.224 0.912 -26.506 1.00 86.12 113 GLU A N 1
ATOM 871 C CA . GLU A 1 113 ? 26.440 1.085 -25.699 1.00 86.12 113 GLU A CA 1
ATOM 872 C C . GLU A 1 113 ? 26.394 2.328 -24.792 1.00 86.12 113 GLU A C 1
ATOM 874 O O . GLU A 1 113 ? 27.094 2.375 -23.776 1.00 86.12 113 GLU A O 1
ATOM 879 N N . TRP A 1 114 ? 25.546 3.303 -25.122 1.00 82.56 114 TRP A N 1
ATOM 880 C CA . TRP A 1 114 ? 25.338 4.537 -24.368 1.00 82.56 114 TRP A CA 1
ATOM 881 C C . TRP A 1 114 ? 24.192 4.436 -23.356 1.00 82.56 114 TRP A C 1
ATOM 883 O O . TRP A 1 114 ? 24.008 5.357 -22.564 1.00 82.56 114 TRP A O 1
ATOM 893 N N . GLY A 1 115 ? 23.481 3.306 -23.311 1.00 80.75 115 GLY A N 1
ATOM 894 C CA . GLY A 1 115 ? 22.379 3.078 -22.379 1.00 80.75 115 GLY A CA 1
ATOM 895 C C . GLY A 1 115 ? 21.039 3.642 -22.851 1.00 80.75 115 GLY A C 1
ATOM 896 O O . GLY A 1 115 ? 20.109 3.709 -22.047 1.00 80.75 115 GLY A O 1
ATOM 897 N N . ASN A 1 116 ? 20.917 4.010 -24.128 1.00 85.88 116 ASN A N 1
ATOM 898 C CA . ASN A 1 116 ? 19.642 4.404 -24.724 1.00 85.88 116 ASN A CA 1
ATOM 899 C C . ASN A 1 116 ? 18.856 3.164 -25.144 1.00 85.88 116 ASN A C 1
ATOM 901 O O . ASN A 1 116 ? 19.444 2.181 -25.597 1.00 85.88 116 ASN A O 1
ATOM 905 N N . LEU A 1 117 ? 17.529 3.218 -25.022 1.00 88.88 117 LEU A N 1
ATOM 906 C CA . LEU A 1 117 ? 16.652 2.117 -25.417 1.00 88.88 117 LEU A CA 1
ATOM 907 C C . LEU A 1 117 ? 16.682 1.954 -26.946 1.00 88.88 117 LEU A C 1
ATOM 909 O O . LEU A 1 117 ? 16.261 2.844 -27.682 1.00 88.88 117 LEU A O 1
ATOM 913 N N . SER A 1 118 ? 17.192 0.821 -27.420 1.00 91.81 118 SER A N 1
ATOM 914 C CA . SER A 1 118 ? 17.268 0.463 -28.840 1.00 91.81 118 SER A CA 1
ATOM 915 C C . SER A 1 118 ? 16.140 -0.477 -29.274 1.00 91.81 118 SER A C 1
ATOM 917 O O . SER A 1 118 ? 15.818 -0.538 -30.462 1.00 91.81 118 SER A O 1
ATOM 919 N N . GLY A 1 119 ? 15.508 -1.171 -28.325 1.00 93.00 119 GLY A N 1
ATOM 920 C CA . GLY A 1 119 ? 14.372 -2.054 -28.566 1.00 93.00 119 GLY A CA 1
ATOM 921 C C . GLY A 1 119 ? 13.568 -2.315 -27.296 1.00 93.00 119 GLY A C 1
ATOM 922 O O . GLY A 1 119 ? 14.103 -2.265 -26.190 1.00 93.00 119 GLY A O 1
ATOM 923 N N . GLU A 1 120 ? 12.276 -2.595 -27.459 1.00 95.19 120 GLU A N 1
ATOM 924 C CA . GLU A 1 120 ? 11.365 -2.876 -26.351 1.00 95.19 120 GLU A CA 1
ATOM 925 C C . GLU A 1 120 ? 10.395 -4.009 -26.704 1.00 95.19 120 GLU A C 1
ATOM 927 O O . GLU A 1 120 ? 9.769 -4.013 -27.765 1.00 95.19 120 GLU A O 1
ATOM 932 N N . GLU A 1 121 ? 10.246 -4.958 -25.784 1.00 96.62 121 GLU A N 1
ATOM 933 C CA . GLU A 1 121 ? 9.179 -5.953 -25.778 1.00 96.62 121 GLU A CA 1
ATOM 934 C C . GLU A 1 121 ? 8.316 -5.721 -24.530 1.00 96.62 121 GLU A C 1
ATOM 936 O O . GLU A 1 121 ? 8.757 -5.957 -23.405 1.00 96.62 121 GLU A O 1
ATOM 941 N N . ASN A 1 122 ? 7.079 -5.253 -24.720 1.00 95.62 122 ASN A N 1
ATOM 942 C CA . ASN A 1 122 ? 6.196 -4.834 -23.627 1.00 95.62 122 ASN A CA 1
ATOM 943 C C . ASN A 1 122 ? 4.798 -5.482 -23.709 1.00 95.62 122 ASN A C 1
ATOM 945 O O . ASN A 1 122 ? 3.804 -4.804 -23.971 1.00 95.62 122 ASN A O 1
ATOM 949 N N . PRO A 1 123 ? 4.680 -6.807 -23.507 1.00 94.06 123 PRO A N 1
ATOM 950 C CA . PRO A 1 123 ? 3.402 -7.515 -23.609 1.00 94.06 123 PRO A CA 1
ATOM 951 C C . PRO A 1 123 ? 2.402 -7.122 -22.513 1.00 94.06 123 PRO A C 1
ATOM 953 O O . PRO A 1 123 ? 1.209 -7.388 -22.656 1.00 94.06 123 PRO A O 1
ATOM 956 N N . ALA A 1 124 ? 2.876 -6.536 -21.410 1.00 92.00 124 ALA A N 1
ATOM 957 C CA . ALA A 1 124 ? 2.049 -6.141 -20.276 1.00 92.00 124 ALA A CA 1
ATOM 958 C C . ALA A 1 124 ? 1.716 -4.638 -20.237 1.00 92.00 124 ALA A C 1
ATOM 960 O O . ALA A 1 124 ? 1.126 -4.216 -19.240 1.00 92.00 124 ALA A O 1
ATOM 961 N N . ASP A 1 125 ? 2.076 -3.877 -21.280 1.00 91.88 125 ASP A N 1
ATOM 962 C CA . ASP A 1 125 ? 1.836 -2.429 -21.410 1.00 91.88 125 ASP A CA 1
ATOM 963 C C . ASP A 1 125 ? 2.278 -1.647 -20.157 1.00 91.88 125 ASP A C 1
ATOM 965 O O . ASP A 1 125 ? 1.523 -0.904 -19.531 1.00 91.88 125 ASP A O 1
ATOM 969 N N . LEU A 1 126 ? 3.506 -1.926 -19.711 1.00 91.75 126 LEU A N 1
ATOM 970 C CA . LEU A 1 126 ? 4.110 -1.337 -18.521 1.00 91.75 126 LEU A CA 1
ATOM 971 C C . LEU A 1 126 ? 4.916 -0.093 -18.868 1.00 91.75 126 LEU A C 1
ATOM 973 O O . LEU A 1 126 ? 5.716 -0.103 -19.799 1.00 91.75 126 LEU A O 1
ATOM 977 N N . GLU A 1 127 ? 4.797 0.934 -18.037 1.00 89.75 127 GLU A N 1
ATOM 978 C CA . GLU A 1 127 ? 5.686 2.087 -18.087 1.00 89.75 127 GLU A CA 1
ATOM 979 C C . GLU A 1 127 ? 6.950 1.805 -17.253 1.00 89.75 127 GLU A C 1
ATOM 981 O O . GLU A 1 127 ? 6.899 1.703 -16.024 1.00 89.75 127 GLU A O 1
ATOM 986 N N . GLN A 1 128 ? 8.096 1.637 -17.922 1.00 90.81 128 GLN A N 1
ATOM 987 C CA . GLN A 1 128 ? 9.395 1.433 -17.276 1.00 90.81 128 GLN A CA 1
ATOM 988 C C . GLN A 1 128 ? 10.265 2.691 -17.376 1.00 90.81 128 GLN A C 1
ATOM 990 O O . GLN A 1 128 ? 10.996 2.901 -18.348 1.00 90.81 128 GLN A O 1
ATOM 995 N N . LEU A 1 129 ? 10.246 3.502 -16.322 1.00 89.94 129 LEU A N 1
ATOM 996 C CA . LEU A 1 129 ? 11.036 4.733 -16.252 1.00 89.94 129 LEU A CA 1
ATOM 997 C C . LEU A 1 129 ? 12.392 4.539 -15.572 1.00 89.94 129 LEU A C 1
ATOM 999 O O . LEU A 1 129 ? 13.286 5.352 -15.763 1.00 89.94 129 LEU A O 1
ATOM 1003 N N . ILE A 1 130 ? 12.600 3.477 -14.792 1.00 90.50 130 ILE A N 1
ATOM 1004 C CA . ILE A 1 130 ? 13.862 3.298 -14.063 1.00 90.50 130 ILE A CA 1
ATOM 1005 C C . ILE A 1 130 ? 14.999 3.011 -15.056 1.00 90.50 130 ILE A C 1
ATOM 1007 O O . ILE A 1 130 ? 14.842 2.239 -16.007 1.00 90.50 130 ILE A O 1
ATOM 1011 N N . ARG A 1 131 ? 16.149 3.657 -14.843 1.00 88.25 131 ARG A N 1
ATOM 1012 C CA . ARG A 1 131 ? 17.388 3.464 -15.612 1.00 88.25 131 ARG A CA 1
ATOM 1013 C C . ARG A 1 131 ? 18.498 2.999 -14.667 1.00 88.25 131 ARG A C 1
ATOM 1015 O O . ARG A 1 131 ? 18.271 2.114 -13.847 1.00 88.25 131 ARG A O 1
ATOM 1022 N N . LEU A 1 132 ? 19.702 3.558 -14.785 1.00 87.19 132 LEU A N 1
ATOM 1023 C CA . LEU A 1 132 ? 20.806 3.281 -13.867 1.00 87.19 132 LEU A CA 1
ATOM 1024 C C . LEU A 1 132 ? 20.437 3.650 -12.417 1.00 87.19 132 LEU A C 1
ATOM 1026 O O . LEU A 1 132 ? 19.513 4.434 -12.194 1.00 87.19 132 LEU A O 1
ATOM 1030 N N . PRO A 1 133 ? 21.149 3.115 -11.409 1.00 86.44 133 PRO A N 1
ATOM 1031 C CA . PRO A 1 133 ? 20.854 3.399 -10.009 1.00 86.44 133 PRO A CA 1
ATOM 1032 C C . PRO A 1 133 ? 20.721 4.902 -9.716 1.00 86.44 133 PRO A C 1
ATOM 1034 O O . PRO A 1 133 ? 21.652 5.675 -9.932 1.00 86.44 133 PRO A O 1
ATOM 1037 N N . GLY A 1 134 ? 19.553 5.306 -9.210 1.00 85.56 134 GLY A N 1
ATOM 1038 C CA . GLY A 1 134 ? 19.237 6.705 -8.904 1.00 85.56 134 GLY A CA 1
ATOM 1039 C C . GLY A 1 134 ? 18.773 7.552 -10.096 1.00 85.56 134 GLY A C 1
ATOM 1040 O O . GLY A 1 134 ? 18.588 8.751 -9.918 1.00 85.56 134 GLY A O 1
ATOM 1041 N N . GLN A 1 135 ? 18.569 6.957 -11.276 1.00 87.19 135 GLN A N 1
ATOM 1042 C CA . GLN A 1 135 ? 18.076 7.636 -12.475 1.00 87.19 135 GLN A CA 1
ATOM 1043 C C . GLN A 1 135 ? 16.688 7.134 -12.884 1.00 87.19 135 GLN A C 1
ATOM 1045 O O . GLN A 1 135 ? 16.396 5.933 -12.853 1.00 87.19 135 GLN A O 1
ATOM 1050 N N . GLN A 1 136 ? 15.852 8.077 -13.306 1.00 88.75 136 GLN A N 1
ATOM 1051 C CA . GLN A 1 136 ? 14.596 7.832 -13.999 1.00 88.75 136 GLN A CA 1
ATOM 1052 C C . GLN A 1 136 ? 14.680 8.531 -15.350 1.00 88.75 136 GLN A C 1
ATOM 1054 O O . GLN A 1 136 ? 15.270 9.600 -15.443 1.00 88.75 136 GLN A O 1
ATOM 1059 N N . TYR A 1 137 ? 14.141 7.894 -16.376 1.00 86.62 137 TYR A N 1
ATOM 1060 C CA . TYR A 1 137 ? 13.984 8.493 -17.685 1.00 86.62 137 TYR A CA 1
ATOM 1061 C C . TYR A 1 137 ? 12.844 9.499 -17.653 1.00 86.62 137 TYR A C 1
ATOM 1063 O O . TYR A 1 137 ? 11.749 9.177 -17.184 1.00 86.62 137 TYR A O 1
ATOM 1071 N N . ASP A 1 138 ? 13.108 10.676 -18.199 1.00 85.88 138 ASP A N 1
ATOM 1072 C CA . ASP A 1 138 ? 12.114 11.694 -18.481 1.00 85.88 138 ASP A CA 1
ATOM 1073 C C . ASP A 1 138 ? 12.329 12.239 -19.896 1.00 85.88 138 ASP A C 1
ATOM 1075 O O . ASP A 1 138 ? 13.451 12.352 -20.384 1.00 85.88 138 ASP A O 1
ATOM 1079 N N . GLU A 1 139 ? 11.234 12.556 -20.583 1.00 82.12 139 GLU A N 1
ATOM 1080 C CA . GLU A 1 139 ? 11.283 12.974 -21.989 1.00 82.12 139 GLU A CA 1
ATOM 1081 C C . GLU A 1 139 ? 11.960 14.349 -22.175 1.00 82.12 139 GLU A C 1
ATOM 1083 O O . GLU A 1 139 ? 12.462 14.649 -23.257 1.00 82.12 139 GLU A O 1
ATOM 1088 N N . GLU A 1 140 ? 11.997 15.187 -21.131 1.00 81.00 140 GLU A N 1
ATOM 1089 C CA . GLU A 1 140 ? 12.566 16.540 -21.181 1.00 81.00 140 GLU A CA 1
ATOM 1090 C C . GLU A 1 140 ? 14.104 16.525 -21.170 1.00 81.00 140 GLU A C 1
ATOM 1092 O O . GLU A 1 140 ? 14.735 17.328 -21.864 1.00 81.00 140 GLU A O 1
ATOM 1097 N N . SER A 1 141 ? 14.703 15.606 -20.412 1.00 74.38 141 SER A N 1
ATOM 1098 C CA . SER A 1 141 ? 16.151 15.541 -20.177 1.00 74.38 141 SER A CA 1
ATOM 1099 C C . SER A 1 141 ? 16.859 14.452 -20.988 1.00 74.38 141 SER A C 1
ATOM 1101 O O . SER A 1 141 ? 18.073 14.556 -21.194 1.00 74.38 141 SER A O 1
ATOM 1103 N N . GLY A 1 142 ? 16.110 13.459 -21.482 1.00 61.88 142 GLY A N 1
ATOM 1104 C CA . GLY A 1 142 ? 16.643 12.275 -22.167 1.00 61.88 142 GLY A CA 1
ATOM 1105 C C . GLY A 1 142 ? 17.240 11.250 -21.212 1.00 61.88 142 GLY A C 1
ATOM 1106 O O . GLY A 1 142 ? 18.153 10.529 -21.668 1.00 61.88 142 GLY A O 1
#

Sequence (142 aa):
ETDAAEQAKAQHRSLAEKLSQEGSEDGQAVQLPAALTAMLDRLEGELRRNAVSEESRAWLAGCGLTPEQMAGQLEPEYTPQRKIHLYHCDQRGLPLALITPDNTVAWRGEYDEWGNLSGEENPADLEQLIRLPGQQYDEESG

Organism: NCBI:txid57743

InterPro domains:
  IPR001826 RHS protein, conserved region [PF03527] (84-118)
  IPR050708 Type VI secretion system VgrG/RHS [PTHR32305] (63-142)

Secondary structure (DSSP, 8-state):
--HHHHHHHH----HHHHHHHHT-SSS------HHHHHHHHHHHHHHHTT---HHHHHHHHHTT--HHHHHTTSPPP--PPPPP-EEEE-TT--EEEEE-TTS-EEEEEEE-TTS-EEEEE-TT-----B-STT-B--TTT-

Radius of gyration: 24.97 Å; chains: 1; bounding box: 62×33×58 Å

Foldseek 3Di:
DDPVVVVVLQDDDALQQLCQQVVDPPRDGHDDPPVVVVLSNVLRVCLVVVHGDPVNQVVQVVVVHHSVNSNVSGDDGDDDDDFDWDFDADPQRFGQFTAGPVRDTQKGFDADPVQDTPDIDHPNPDDQQDGGVPGGDDPVPD